Protein AF-T1L5C9-F1 (afdb_monomer)

Sequence (96 aa):
METTSPVKEKKSKKKSRKSDAGKQDSDFVLKPTGDVVNDDSWPLLLKNFSKLNVRCNHFTPLPNGCSPYKRDINEYVKSGFINLDKPSNPSSHEVV

Secondary structure (DSSP, 8-state):
-----------------------TT------SS------TT--GGGTTGGGSPPS-------S-S--GGGS-HHHHHHT------PPSSS-HHHH-

Organism: Tetranychus urticae (NCBI:txid32264)

pLDDT: mean 72.64, std 21.7, range [29.98, 93.88]

InterPro domains:
  IPR004802 tRNA pseudouridine synthase B family [PTHR23127] (10-96)
  IPR012960 Dyskerin-like [PF08068] (40-96)
  IPR012960 Dyskerin-like [SM01136] (39-96)
  IPR020103 Pseudouridine synthase, catalytic domain superfamily [SSF55120] (42-96)
  IPR036974 PUA domain superfamily [G3DSA:2.30.130.10] (41-71)

Structure (mmCIF, N/CA/C/O backbone):
data_AF-T1L5C9-F1
#
_entry.id   AF-T1L5C9-F1
#
loop_
_atom_site.group_PDB
_atom_site.id
_atom_site.type_symbol
_atom_site.label_atom_id
_atom_site.label_alt_id
_atom_site.label_comp_id
_atom_site.label_asym_id
_atom_site.label_entity_id
_atom_site.label_seq_id
_atom_site.pdbx_PDB_ins_code
_atom_site.Cartn_x
_atom_site.Cartn_y
_atom_site.Cartn_z
_atom_site.occupancy
_atom_site.B_iso_or_equiv
_atom_site.auth_seq_id
_atom_site.auth_comp_id
_atom_site.auth_asym_id
_atom_site.auth_atom_id
_a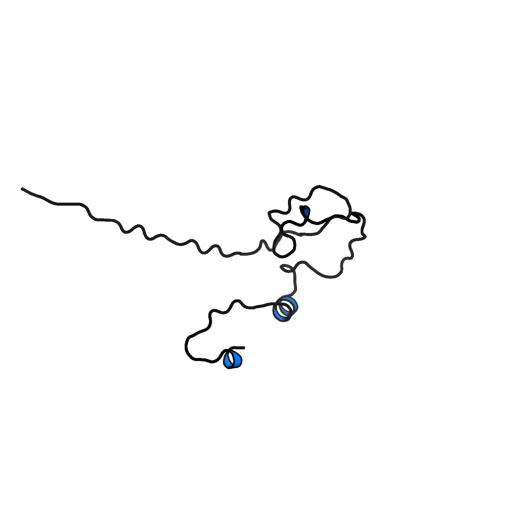tom_site.pdbx_PDB_model_num
ATOM 1 N N . MET A 1 1 ? -69.047 9.899 -18.104 1.00 34.94 1 MET A N 1
ATOM 2 C CA . MET A 1 1 ? -68.707 9.126 -16.892 1.00 34.94 1 MET A CA 1
ATOM 3 C C . MET A 1 1 ? -67.532 8.251 -17.317 1.00 34.94 1 MET A C 1
ATOM 5 O O . MET A 1 1 ? -67.738 7.488 -18.243 1.00 34.94 1 MET A O 1
ATOM 9 N N . GLU A 1 2 ? -66.270 8.380 -16.905 1.00 34.31 2 GLU A N 1
ATOM 10 C CA . GLU A 1 2 ? -65.566 8.982 -15.752 1.00 34.31 2 GLU A CA 1
ATOM 11 C C . GLU A 1 2 ? -64.085 9.200 -16.207 1.00 34.31 2 GLU A C 1
ATOM 13 O O . GLU A 1 2 ? -63.574 8.390 -16.973 1.00 34.31 2 GLU A O 1
ATOM 18 N N . THR A 1 3 ? -63.435 10.369 -16.080 1.00 33.44 3 THR A N 1
ATOM 19 C CA . THR A 1 3 ? -62.449 10.777 -15.033 1.00 33.44 3 THR A CA 1
ATOM 20 C C . THR A 1 3 ? -61.634 9.608 -14.426 1.00 33.44 3 THR A C 1
ATOM 22 O O . THR A 1 3 ? -62.227 8.759 -13.782 1.00 33.44 3 THR A O 1
ATOM 25 N N . THR A 1 4 ? -60.297 9.469 -14.523 1.00 33.94 4 THR A N 1
ATOM 26 C CA . THR A 1 4 ? -59.227 10.314 -13.936 1.00 33.94 4 THR A CA 1
ATOM 27 C C . THR A 1 4 ? -57.798 9.795 -14.280 1.00 33.94 4 THR A C 1
ATOM 29 O O . THR A 1 4 ? -57.567 8.596 -14.323 1.00 33.94 4 THR A O 1
ATOM 32 N N . SER A 1 5 ? -56.867 10.735 -14.515 1.00 40.78 5 SER A N 1
ATOM 33 C CA . SER A 1 5 ? -55.437 10.886 -14.123 1.00 40.78 5 SER A CA 1
ATOM 34 C C . SER A 1 5 ? -54.443 9.712 -13.847 1.00 40.78 5 SER A C 1
ATOM 36 O O . SER A 1 5 ? -54.822 8.628 -13.425 1.00 40.78 5 SER A O 1
ATOM 38 N N . PRO A 1 6 ? -53.111 9.954 -14.006 1.00 36.62 6 PRO A N 1
ATOM 39 C CA . PRO A 1 6 ? -52.069 8.931 -14.167 1.00 36.62 6 PRO A CA 1
ATOM 40 C C . PRO A 1 6 ? -51.353 8.537 -12.859 1.00 36.62 6 PRO A C 1
ATOM 42 O O . PRO A 1 6 ? -51.028 9.385 -12.024 1.00 36.62 6 PRO A O 1
ATOM 45 N N . VAL A 1 7 ? -51.000 7.257 -12.712 1.00 34.28 7 VAL A N 1
ATOM 46 C CA . VAL A 1 7 ? -50.129 6.773 -11.627 1.00 34.28 7 VAL A CA 1
ATOM 47 C C . VAL A 1 7 ? -48.660 6.984 -12.014 1.00 34.28 7 VAL A C 1
ATOM 49 O O . VAL A 1 7 ? -48.144 6.377 -12.948 1.00 34.28 7 VAL A O 1
ATOM 52 N N . LYS A 1 8 ? -47.974 7.864 -11.275 1.00 30.72 8 LYS A N 1
ATOM 53 C CA . LYS A 1 8 ? -46.513 8.039 -11.295 1.00 30.72 8 LYS A CA 1
ATOM 54 C C . LYS A 1 8 ? -45.825 6.772 -10.771 1.00 30.72 8 LYS A C 1
ATOM 56 O O . LYS A 1 8 ? -45.765 6.565 -9.559 1.00 30.72 8 LYS A O 1
ATOM 61 N N . GLU A 1 9 ? -45.207 5.995 -11.654 1.00 32.50 9 GLU A N 1
ATOM 62 C CA . GLU A 1 9 ? -44.177 5.031 -11.258 1.00 32.50 9 GLU A CA 1
ATOM 63 C C . GLU A 1 9 ? -42.913 5.776 -10.808 1.00 32.50 9 GLU A C 1
ATOM 65 O O . GLU A 1 9 ? -42.218 6.454 -11.572 1.00 32.50 9 GLU A O 1
ATOM 70 N N . LYS A 1 10 ? -42.620 5.669 -9.511 1.00 34.12 10 LYS A N 1
ATOM 71 C CA . LYS A 1 10 ? -41.378 6.145 -8.905 1.00 34.12 10 LYS A CA 1
ATOM 72 C C . LYS A 1 10 ? -40.215 5.325 -9.465 1.00 34.12 10 LYS A C 1
ATOM 74 O O . LYS A 1 10 ? -39.979 4.196 -9.047 1.00 34.12 10 LYS A O 1
ATOM 79 N N . LYS A 1 11 ? -39.455 5.929 -10.380 1.00 29.98 11 LYS A N 1
ATOM 80 C CA . LYS A 1 11 ? -38.178 5.421 -10.899 1.00 29.98 11 LYS A CA 1
ATOM 81 C C . LYS A 1 11 ? -37.166 5.343 -9.747 1.00 29.98 11 LYS A C 1
ATOM 83 O O . LYS A 1 11 ? -36.461 6.309 -9.454 1.00 29.98 11 LYS A O 1
ATOM 88 N N . SER A 1 12 ? -37.127 4.209 -9.048 1.00 32.72 12 SER A N 1
ATOM 89 C C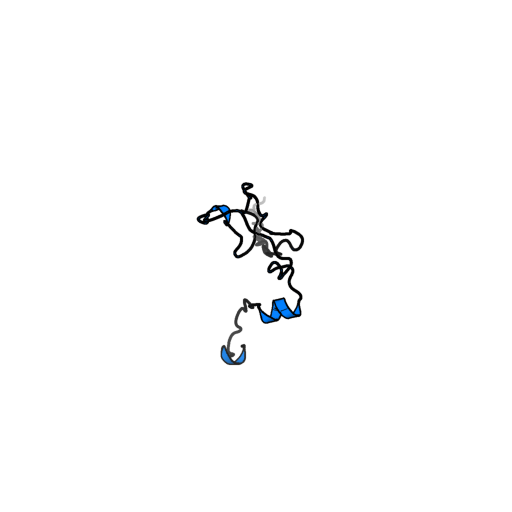A . SER A 1 12 ? -36.115 3.917 -8.036 1.00 32.72 12 SER A CA 1
ATOM 90 C C . SER A 1 12 ? -34.763 3.815 -8.741 1.00 32.72 12 SER A C 1
ATOM 92 O O . SER A 1 12 ? -34.424 2.851 -9.425 1.00 32.72 12 SER A O 1
ATOM 94 N N . LYS A 1 13 ? -33.991 4.897 -8.643 1.00 32.69 13 LYS A N 1
ATOM 95 C CA . LYS A 1 13 ? -32.633 5.006 -9.170 1.00 32.69 13 LYS A CA 1
ATOM 96 C C . LYS A 1 13 ? -31.758 4.037 -8.366 1.00 32.69 13 LYS A C 1
ATOM 98 O O . LYS A 1 13 ? -31.200 4.400 -7.333 1.00 32.69 13 LYS A O 1
ATOM 103 N N . LYS A 1 14 ? -31.690 2.776 -8.806 1.00 34.53 14 LYS A N 1
ATOM 104 C CA . LYS A 1 14 ? -30.807 1.735 -8.268 1.00 34.53 14 LYS A CA 1
ATOM 105 C C . LYS A 1 14 ? -29.369 2.188 -8.518 1.00 34.53 14 LYS A C 1
ATOM 107 O O . LYS A 1 14 ? -28.814 1.971 -9.589 1.00 34.53 14 LYS A O 1
ATOM 112 N N . LYS A 1 15 ? -28.805 2.916 -7.549 1.00 33.16 15 LYS A N 1
ATOM 113 C CA . LYS A 1 15 ? -27.414 3.375 -7.542 1.00 33.16 15 LYS A CA 1
ATOM 114 C C . LYS A 1 15 ? -26.548 2.118 -7.522 1.00 33.16 15 LYS A C 1
ATOM 116 O O . LYS A 1 15 ? -26.392 1.487 -6.479 1.00 33.16 15 LYS A O 1
ATOM 121 N N . SER A 1 16 ? -26.077 1.703 -8.695 1.00 33.88 16 SER A N 1
ATOM 122 C CA . SER A 1 16 ? -25.159 0.582 -8.854 1.00 33.88 16 SER A CA 1
ATOM 123 C C . SER A 1 16 ? -23.957 0.840 -7.953 1.00 33.88 16 SER A C 1
ATOM 125 O O . SER A 1 16 ? -23.194 1.779 -8.190 1.00 33.88 16 SER A O 1
ATOM 127 N N . ARG A 1 17 ? -23.813 0.042 -6.892 1.00 38.00 17 ARG A N 1
ATOM 128 C CA . ARG A 1 17 ? -22.567 -0.039 -6.138 1.00 38.00 17 ARG A CA 1
ATOM 129 C C . ARG A 1 17 ? -21.519 -0.524 -7.136 1.00 38.00 17 ARG A C 1
ATOM 131 O O . ARG A 1 17 ? -21.501 -1.699 -7.480 1.00 38.00 17 ARG A O 1
ATOM 138 N N . LYS A 1 18 ? -20.707 0.394 -7.664 1.00 34.00 18 LYS A N 1
ATOM 139 C CA . LYS A 1 18 ? -19.443 0.044 -8.309 1.00 34.00 18 LYS A CA 1
ATOM 140 C C . LYS A 1 18 ? -18.562 -0.475 -7.177 1.00 34.00 18 LYS A C 1
ATOM 142 O O . LYS A 1 18 ? -17.897 0.302 -6.504 1.00 34.00 18 LYS A O 1
ATOM 147 N N . SER A 1 19 ? -18.671 -1.766 -6.881 1.00 35.84 19 SER A N 1
ATOM 148 C CA . SER A 1 19 ? -17.632 -2.459 -6.140 1.00 35.84 19 SER A CA 1
ATOM 149 C C . SER A 1 19 ? -16.397 -2.387 -7.024 1.00 35.84 19 SER A C 1
ATOM 151 O O . SER A 1 19 ? -16.382 -2.979 -8.105 1.00 35.84 19 SER A O 1
ATOM 153 N N . ASP A 1 20 ? -15.406 -1.613 -6.596 1.00 45.88 20 ASP A N 1
ATOM 154 C CA . ASP A 1 20 ? -14.046 -1.658 -7.123 1.00 45.88 20 ASP A CA 1
ATOM 155 C C . ASP A 1 20 ? -13.432 -3.005 -6.714 1.00 45.88 20 ASP A C 1
ATOM 157 O O . ASP A 1 20 ? -12.566 -3.105 -5.854 1.00 45.88 20 ASP A O 1
ATOM 161 N N . ALA A 1 21 ? -13.996 -4.092 -7.245 1.00 49.12 21 ALA A N 1
ATOM 162 C CA . ALA A 1 21 ? -13.406 -5.410 -7.168 1.00 49.12 21 ALA A CA 1
ATOM 163 C C . ALA A 1 21 ? -12.237 -5.376 -8.152 1.00 49.12 21 ALA A C 1
ATOM 165 O O . ALA A 1 21 ? -12.396 -5.698 -9.332 1.00 49.12 21 ALA A O 1
ATOM 166 N N . GLY A 1 22 ? -11.104 -4.852 -7.674 1.00 53.81 22 GLY A N 1
ATOM 167 C CA . GLY A 1 22 ? -9.854 -4.789 -8.416 1.00 53.81 22 GLY A CA 1
ATOM 168 C C . GLY A 1 22 ? -9.602 -6.130 -9.094 1.00 53.81 22 GLY A C 1
ATOM 169 O O . GLY A 1 22 ? -9.749 -7.184 -8.478 1.00 53.81 22 GLY A O 1
ATOM 170 N N . LYS A 1 23 ? -9.318 -6.086 -10.395 1.00 54.75 23 LYS A N 1
ATOM 171 C CA . LYS A 1 23 ? -9.093 -7.259 -11.242 1.00 54.75 23 LYS A CA 1
ATOM 172 C C . LYS A 1 23 ? -7.924 -8.065 -10.652 1.00 54.75 23 LYS A C 1
ATOM 174 O O . LYS A 1 23 ? -6.776 -7.653 -10.777 1.00 54.75 23 LYS A O 1
ATOM 179 N N . GLN A 1 24 ? -8.238 -9.168 -9.973 1.00 54.97 24 GLN A N 1
ATOM 180 C CA . GLN A 1 24 ? -7.282 -9.955 -9.179 1.00 54.97 24 GLN A CA 1
ATOM 181 C C . GLN A 1 24 ? -6.258 -10.717 -10.045 1.00 54.97 24 GLN A C 1
ATOM 183 O O . GLN A 1 24 ? -5.160 -11.019 -9.587 1.00 54.97 24 GLN A O 1
ATOM 188 N N . ASP A 1 25 ? -6.580 -10.978 -11.315 1.00 51.62 25 ASP A N 1
ATOM 189 C CA . ASP A 1 25 ? -5.822 -11.938 -12.130 1.00 51.62 25 ASP A CA 1
ATOM 190 C C . ASP A 1 25 ? -4.774 -11.343 -13.077 1.00 51.62 25 ASP A C 1
ATOM 192 O O . ASP A 1 25 ? -3.977 -12.085 -13.646 1.00 51.62 25 ASP A O 1
ATOM 196 N N . SER A 1 26 ? -4.712 -10.025 -13.269 1.00 63.47 26 SER A N 1
ATOM 197 C CA . SER A 1 26 ? -3.745 -9.445 -14.212 1.00 63.47 26 SER A CA 1
ATOM 198 C C . SER A 1 26 ? -2.405 -9.127 -13.548 1.00 63.47 26 SER A C 1
ATOM 200 O O . SER A 1 26 ? -2.334 -8.366 -12.584 1.00 63.47 26 SER A O 1
ATOM 202 N N . ASP A 1 27 ? -1.323 -9.689 -14.095 1.00 69.00 27 ASP A N 1
ATOM 203 C CA . ASP A 1 27 ? 0.050 -9.290 -13.780 1.00 69.00 27 ASP A CA 1
ATOM 204 C C . ASP A 1 27 ? 0.329 -7.881 -14.314 1.00 69.00 27 ASP A C 1
ATOM 206 O O . ASP A 1 27 ? 0.715 -7.685 -15.465 1.00 69.00 27 ASP A O 1
ATOM 210 N N . PHE A 1 28 ? 0.121 -6.880 -13.460 1.00 75.12 28 PHE A N 1
ATOM 211 C CA . PHE A 1 28 ? 0.513 -5.495 -13.715 1.00 75.12 28 PHE A CA 1
ATOM 212 C C . PHE A 1 28 ? 2.014 -5.321 -13.450 1.00 75.12 28 PHE A C 1
ATOM 214 O O . PHE A 1 28 ? 2.420 -4.723 -12.454 1.00 75.12 28 PHE A O 1
ATOM 221 N N . VAL A 1 29 ? 2.841 -5.913 -14.313 1.00 77.81 29 VAL A N 1
ATOM 222 C CA . VAL A 1 29 ? 4.305 -5.875 -14.210 1.00 77.81 29 VAL A CA 1
ATOM 223 C C . VAL A 1 29 ? 4.885 -5.109 -15.392 1.00 77.81 29 VAL A C 1
ATOM 225 O O . VAL A 1 29 ? 4.503 -5.314 -16.545 1.00 77.81 29 VAL A O 1
ATOM 228 N N . LEU A 1 30 ? 5.832 -4.221 -15.096 1.00 80.62 30 LEU A N 1
ATOM 229 C CA . LEU A 1 30 ? 6.595 -3.496 -16.105 1.00 80.62 30 LEU A CA 1
ATOM 230 C C . LEU A 1 30 ? 7.566 -4.450 -16.799 1.00 80.62 30 LEU A C 1
ATOM 232 O O . LEU A 1 30 ? 8.322 -5.168 -16.144 1.00 80.62 30 LEU A O 1
ATOM 236 N N . LYS A 1 31 ? 7.568 -4.438 -18.130 1.00 81.00 31 LYS A N 1
ATOM 237 C CA . LYS A 1 31 ? 8.553 -5.180 -18.916 1.00 81.00 31 LYS A CA 1
ATOM 238 C C . LYS A 1 31 ? 9.824 -4.338 -19.084 1.00 81.00 31 LYS A C 1
ATOM 240 O O . LYS A 1 31 ? 9.719 -3.124 -19.247 1.00 81.00 31 LYS A O 1
ATOM 245 N N . PRO A 1 32 ? 11.017 -4.954 -19.086 1.00 75.50 32 PRO A N 1
ATOM 246 C CA . PRO A 1 32 ? 12.300 -4.252 -19.189 1.00 75.50 32 PRO A CA 1
ATOM 247 C C . PRO A 1 32 ? 12.635 -3.738 -20.604 1.00 75.50 32 PRO A C 1
ATOM 249 O O . PRO A 1 32 ? 13.802 -3.583 -20.960 1.00 75.50 32 PRO A O 1
ATOM 252 N N . THR A 1 33 ? 11.634 -3.505 -21.456 1.00 69.56 33 THR A N 1
ATOM 253 C CA . THR A 1 33 ? 11.829 -3.012 -22.825 1.00 69.56 33 THR A CA 1
ATOM 254 C C . THR A 1 33 ? 10.626 -2.162 -23.233 1.00 69.56 33 THR A C 1
ATOM 256 O O . THR A 1 33 ? 9.493 -2.492 -22.888 1.00 69.56 33 THR A O 1
ATOM 259 N N . GLY A 1 34 ? 10.909 -1.024 -23.875 1.00 62.81 34 GLY A N 1
ATOM 260 C CA . GLY A 1 34 ? 10.041 0.156 -23.994 1.00 62.81 34 GLY A CA 1
ATOM 261 C C . GLY A 1 34 ? 8.839 0.030 -24.927 1.00 62.81 34 GLY A C 1
ATOM 262 O O . GLY A 1 34 ? 8.673 0.861 -25.816 1.00 62.81 34 GLY A O 1
ATOM 263 N N . ASP A 1 35 ? 7.990 -0.964 -24.702 1.00 63.50 35 ASP A N 1
ATOM 264 C CA . ASP A 1 35 ? 6.663 -0.984 -25.303 1.00 63.50 35 ASP A CA 1
ATOM 265 C C . ASP A 1 35 ? 5.790 0.096 -24.652 1.00 63.50 35 ASP A C 1
ATOM 267 O O . ASP A 1 35 ? 5.806 0.287 -23.432 1.00 63.50 35 ASP A O 1
ATOM 271 N N . VAL A 1 36 ? 5.006 0.806 -25.466 1.00 65.94 36 VAL A N 1
ATOM 272 C CA . VAL A 1 36 ? 3.989 1.739 -24.969 1.00 65.94 36 VAL A CA 1
ATOM 273 C C . VAL A 1 36 ? 2.932 0.921 -24.228 1.00 65.94 36 VAL A C 1
ATOM 275 O O . VAL A 1 36 ? 2.130 0.210 -24.834 1.00 65.94 36 VAL A O 1
ATOM 278 N N . VAL A 1 37 ? 2.958 0.984 -22.899 1.00 71.81 37 VAL A N 1
ATOM 279 C CA . VAL A 1 37 ? 2.005 0.272 -22.048 1.00 71.81 37 VAL A CA 1
ATOM 280 C C . VAL A 1 37 ? 0.717 1.085 -21.956 1.00 71.81 37 VAL A C 1
ATOM 282 O O . VAL A 1 37 ? 0.735 2.228 -21.509 1.00 71.81 37 VAL A O 1
ATOM 285 N N . ASN A 1 38 ? -0.409 0.475 -22.338 1.00 72.88 38 ASN A N 1
ATOM 286 C CA . ASN A 1 38 ? -1.739 1.027 -22.077 1.00 72.88 38 ASN A CA 1
ATOM 287 C C . ASN A 1 38 ? -2.091 0.811 -20.598 1.00 72.88 38 ASN A C 1
ATOM 289 O O . ASN A 1 38 ? -2.478 -0.283 -20.180 1.00 72.88 38 ASN A O 1
ATOM 293 N N . ASP A 1 39 ? -1.937 1.862 -19.808 1.00 78.69 39 ASP A N 1
ATOM 294 C CA . ASP A 1 39 ? -1.934 1.855 -18.346 1.00 78.69 39 ASP A CA 1
ATOM 295 C C . ASP A 1 39 ? -3.217 2.429 -17.715 1.00 78.69 39 ASP A C 1
ATOM 297 O O . ASP A 1 39 ? -3.362 2.450 -16.494 1.00 78.69 39 ASP A O 1
ATOM 301 N N . ASP A 1 40 ? -4.203 2.827 -18.524 1.00 78.50 40 ASP A N 1
ATOM 302 C CA . ASP A 1 40 ? -5.508 3.323 -18.049 1.00 78.50 40 ASP A CA 1
ATOM 303 C C . ASP A 1 40 ? -6.276 2.304 -17.190 1.00 78.50 40 ASP A C 1
ATOM 305 O O . ASP A 1 40 ? -7.098 2.668 -16.345 1.00 78.50 40 ASP A O 1
ATOM 309 N N . SER A 1 41 ? -6.006 1.016 -17.411 1.00 81.25 41 SER A N 1
ATOM 310 C CA . SER A 1 41 ? -6.603 -0.099 -16.669 1.00 81.25 41 SER A CA 1
ATOM 311 C C . SER A 1 41 ? -5.771 -0.555 -15.467 1.00 81.25 41 SER A C 1
ATOM 313 O O . SER A 1 41 ? -6.202 -1.450 -14.738 1.00 81.25 41 SER A O 1
ATOM 315 N N . TRP A 1 42 ? -4.587 0.032 -15.260 1.00 84.94 42 TRP A N 1
ATOM 316 C CA . TRP A 1 42 ? -3.692 -0.340 -14.171 1.00 84.94 42 TRP A CA 1
ATOM 317 C C . TRP A 1 42 ? -4.180 0.278 -12.857 1.00 84.94 42 TRP A C 1
ATOM 319 O O . TRP A 1 42 ? -4.591 1.443 -12.830 1.00 84.94 42 TRP A O 1
ATOM 329 N N . PRO A 1 43 ? -4.176 -0.480 -11.752 1.00 84.75 43 PRO A N 1
ATOM 330 C CA . PRO A 1 43 ? -4.790 -0.017 -10.526 1.00 84.75 43 PRO A CA 1
ATOM 331 C C . PRO A 1 43 ? -3.800 0.727 -9.620 1.00 84.75 43 PRO A C 1
ATOM 333 O O . PRO A 1 43 ? -2.579 0.587 -9.724 1.00 84.75 43 PRO A O 1
ATOM 336 N N . LEU A 1 44 ? -4.352 1.472 -8.659 1.00 87.06 44 LEU A N 1
ATOM 337 C CA . LEU A 1 44 ? -3.605 2.160 -7.602 1.00 87.06 44 LEU A CA 1
ATOM 338 C C . LEU A 1 44 ? -2.496 3.069 -8.171 1.00 87.06 44 LEU A C 1
ATOM 340 O O . LEU A 1 44 ? -2.761 3.939 -8.999 1.00 87.06 44 LEU A O 1
ATOM 344 N N . LEU A 1 45 ? -1.261 2.871 -7.709 1.00 87.81 45 LEU A N 1
ATOM 345 C CA . LEU A 1 45 ? -0.088 3.683 -8.038 1.00 87.81 45 LEU A CA 1
ATOM 346 C C . LEU A 1 45 ? 0.425 3.468 -9.464 1.00 87.81 45 LEU A C 1
ATOM 348 O O . LEU A 1 45 ? 1.214 4.268 -9.952 1.00 87.81 45 LEU A O 1
ATOM 352 N N . LEU A 1 46 ? -0.008 2.395 -10.124 1.00 85.38 46 LEU A N 1
ATOM 353 C CA . LEU A 1 46 ? 0.402 2.065 -11.486 1.00 85.38 46 LEU A CA 1
ATOM 354 C C . LEU A 1 46 ? -0.475 2.744 -12.551 1.00 85.38 46 LEU A C 1
ATOM 356 O O . LEU A 1 46 ? -0.195 2.635 -13.742 1.00 85.38 46 LEU A O 1
ATOM 360 N N . LYS A 1 47 ? -1.517 3.473 -12.141 1.00 87.38 47 LYS A N 1
ATOM 361 C CA . LYS A 1 47 ? -2.383 4.233 -13.043 1.00 87.38 47 LYS A CA 1
ATOM 362 C C . LYS A 1 47 ? -1.654 5.460 -13.601 1.00 87.38 47 LYS A C 1
ATOM 364 O O . LYS A 1 47 ? -1.180 6.290 -12.829 1.00 87.38 47 LYS A O 1
ATOM 369 N N . ASN A 1 48 ? -1.692 5.658 -14.920 1.00 87.19 48 ASN A N 1
ATOM 370 C CA . ASN A 1 48 ? -0.979 6.743 -15.616 1.00 87.19 48 ASN A CA 1
ATOM 371 C C . ASN A 1 48 ? 0.563 6.675 -15.499 1.00 87.19 48 ASN A C 1
ATOM 373 O O . ASN A 1 48 ? 1.231 7.709 -15.567 1.00 87.19 48 ASN A O 1
ATOM 377 N N . PHE A 1 49 ? 1.133 5.482 -15.326 1.00 86.19 49 PHE A N 1
ATOM 378 C CA . PHE A 1 49 ? 2.566 5.236 -15.458 1.00 86.19 49 PHE A CA 1
ATOM 379 C C . PHE A 1 49 ? 3.193 5.838 -16.735 1.00 86.19 49 PHE A C 1
ATOM 381 O O . PHE A 1 49 ? 4.299 6.369 -16.679 1.00 86.19 49 PHE A O 1
ATOM 388 N N . SER A 1 50 ? 2.483 5.834 -17.867 1.00 84.81 50 SER A N 1
ATOM 389 C CA . SER A 1 50 ? 2.928 6.403 -19.149 1.00 84.81 50 SER A CA 1
ATOM 390 C C . SER A 1 50 ? 3.199 7.913 -19.098 1.00 84.81 50 SER A C 1
ATOM 392 O O . SER A 1 50 ? 3.928 8.436 -19.939 1.00 84.81 50 SER A O 1
ATOM 394 N N . LYS A 1 51 ? 2.654 8.623 -18.099 1.00 87.38 51 LYS A N 1
ATOM 395 C CA . LYS A 1 51 ? 2.859 10.068 -17.891 1.00 87.38 51 LYS A CA 1
ATOM 396 C C . LYS A 1 51 ? 4.093 10.397 -17.044 1.00 87.38 51 LYS A C 1
ATOM 398 O O . LYS A 1 51 ? 4.372 11.574 -16.823 1.00 87.38 51 LYS A O 1
ATOM 403 N N . LEU A 1 52 ? 4.804 9.395 -16.528 1.00 86.94 52 LEU A N 1
ATOM 404 C CA . LEU A 1 52 ? 6.010 9.604 -15.728 1.00 86.94 52 LEU A CA 1
ATOM 405 C C . LEU A 1 52 ? 7.216 9.922 -16.621 1.00 86.94 52 LEU A C 1
ATOM 407 O O . LEU A 1 52 ? 7.369 9.381 -17.714 1.00 86.94 52 LEU A O 1
ATOM 411 N N . ASN A 1 53 ? 8.115 10.774 -16.125 1.00 88.50 53 ASN A N 1
ATOM 412 C CA . ASN A 1 53 ? 9.373 11.060 -16.811 1.00 88.50 53 ASN A CA 1
ATOM 413 C C . ASN A 1 53 ? 10.283 9.824 -16.789 1.00 88.50 53 ASN A C 1
ATOM 415 O O . ASN A 1 53 ? 10.653 9.330 -15.721 1.00 88.50 53 ASN A O 1
ATOM 419 N N . VAL A 1 54 ? 10.681 9.354 -17.969 1.00 85.38 54 VAL A N 1
ATOM 420 C CA . VAL A 1 54 ? 11.531 8.171 -18.129 1.00 85.38 54 VAL A CA 1
ATOM 421 C C . VAL A 1 54 ? 13.005 8.565 -18.109 1.00 85.38 54 VAL A C 1
ATOM 423 O O . VAL A 1 54 ? 13.465 9.316 -18.965 1.00 85.38 54 VAL A O 1
ATOM 426 N N . ARG A 1 55 ? 13.767 8.009 -17.159 1.00 87.50 55 ARG A N 1
ATOM 427 C CA . ARG A 1 55 ? 15.235 8.141 -17.126 1.00 87.50 55 ARG A CA 1
ATOM 428 C C . ARG A 1 55 ? 15.943 7.011 -17.882 1.00 87.50 55 ARG A C 1
ATOM 430 O O . ARG A 1 55 ? 16.832 7.293 -18.672 1.00 87.50 55 ARG A O 1
ATOM 437 N N . CYS A 1 56 ? 15.544 5.758 -17.645 1.00 82.69 56 CYS A N 1
ATOM 438 C CA . CYS A 1 56 ? 16.046 4.554 -18.318 1.00 82.69 56 CYS A CA 1
ATOM 439 C C . CYS A 1 56 ? 14.941 3.486 -18.364 1.00 82.69 56 CYS A C 1
ATOM 441 O O . CYS A 1 56 ? 14.290 3.251 -17.351 1.00 82.69 56 CYS A O 1
ATOM 443 N N . ASN A 1 57 ? 14.792 2.800 -19.502 1.00 81.62 57 ASN A N 1
ATOM 444 C CA . ASN A 1 57 ? 13.832 1.694 -19.684 1.00 81.62 57 ASN A CA 1
ATOM 445 C C . ASN A 1 57 ? 14.440 0.297 -19.497 1.00 81.62 57 ASN A C 1
ATOM 447 O O . ASN A 1 57 ? 13.737 -0.702 -19.603 1.00 81.62 57 ASN A O 1
ATOM 451 N N . HIS A 1 58 ? 15.741 0.224 -19.229 1.00 83.88 58 HIS A N 1
ATOM 452 C CA . HIS A 1 58 ? 16.463 -1.030 -19.073 1.00 83.88 58 HIS A CA 1
ATOM 453 C C . HIS A 1 58 ? 16.680 -1.299 -17.587 1.00 83.88 58 HIS A C 1
ATOM 455 O O . HIS A 1 58 ? 17.373 -0.538 -16.910 1.00 83.88 58 HIS A O 1
ATOM 461 N N 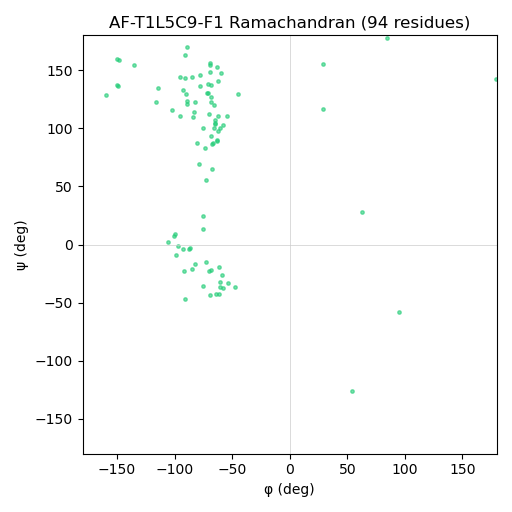. PHE A 1 59 ? 16.082 -2.373 -17.085 1.00 87.06 59 PHE A N 1
ATOM 462 C CA . PHE A 1 59 ? 16.273 -2.858 -15.723 1.00 87.06 59 PHE A CA 1
ATOM 463 C C . PHE A 1 59 ? 16.142 -4.383 -15.697 1.00 87.06 59 PHE A C 1
ATOM 465 O O . PHE A 1 59 ? 15.540 -4.972 -16.590 1.00 87.06 59 PHE A O 1
ATOM 472 N N . THR A 1 60 ? 16.693 -5.032 -14.675 1.00 88.06 60 THR A N 1
ATOM 473 C CA . THR A 1 60 ? 16.546 -6.480 -14.489 1.00 88.06 60 THR A CA 1
ATOM 474 C C . THR A 1 60 ? 15.387 -6.727 -13.524 1.00 88.06 60 THR A C 1
ATOM 476 O O . THR A 1 60 ? 15.524 -6.384 -12.347 1.00 88.06 60 THR A O 1
ATOM 479 N N . PRO A 1 61 ? 14.239 -7.272 -13.972 1.00 84.31 61 PRO A N 1
ATOM 480 C CA . PRO A 1 61 ? 13.139 -7.576 -13.068 1.00 84.31 61 PRO A CA 1
ATOM 481 C C . PRO A 1 61 ? 13.573 -8.684 -12.103 1.00 84.31 61 PRO A C 1
ATOM 483 O O . PRO A 1 61 ? 13.948 -9.778 -12.520 1.00 84.31 61 PRO A O 1
ATOM 486 N N . LEU A 1 62 ? 13.544 -8.385 -10.806 1.00 87.38 62 LEU A N 1
ATOM 487 C CA . LEU A 1 62 ? 13.804 -9.356 -9.747 1.00 87.38 62 LEU A CA 1
ATOM 488 C C . LEU A 1 62 ? 12.475 -10.000 -9.318 1.00 87.38 62 LEU A C 1
ATOM 490 O O . LEU A 1 62 ? 11.472 -9.293 -9.240 1.00 87.38 62 LEU A O 1
ATOM 494 N N . PRO A 1 63 ? 12.449 -11.300 -8.977 1.00 83.56 63 PRO A N 1
ATOM 495 C CA . PRO A 1 63 ? 11.226 -12.014 -8.587 1.00 83.56 63 PRO A CA 1
ATOM 496 C C . PRO A 1 63 ? 10.744 -11.681 -7.162 1.00 83.56 63 PRO A C 1
ATOM 498 O O . PRO A 1 63 ? 9.914 -12.391 -6.602 1.00 83.56 63 PRO A O 1
ATOM 501 N N . ASN A 1 64 ? 11.288 -10.631 -6.549 1.00 83.62 64 ASN A N 1
ATOM 502 C CA . ASN A 1 64 ? 11.033 -10.297 -5.157 1.00 83.62 64 ASN A CA 1
ATOM 503 C C . ASN A 1 64 ? 9.866 -9.314 -5.051 1.00 83.62 64 ASN A C 1
ATOM 505 O O . ASN A 1 64 ? 9.841 -8.285 -5.728 1.00 83.62 64 ASN A O 1
ATOM 509 N N . GLY A 1 65 ? 8.943 -9.601 -4.136 1.00 84.94 65 GLY A N 1
ATOM 510 C CA . GLY A 1 65 ? 7.747 -8.795 -3.915 1.00 84.94 65 GLY A CA 1
ATOM 511 C C . GLY A 1 65 ? 6.604 -9.146 -4.867 1.00 84.94 65 GLY A C 1
ATOM 512 O O . GLY A 1 65 ? 6.706 -10.016 -5.727 1.00 84.94 65 GLY A O 1
ATOM 513 N N . CYS A 1 66 ? 5.471 -8.480 -4.677 1.00 85.62 66 CYS A N 1
ATOM 514 C CA . CYS A 1 66 ? 4.266 -8.726 -5.458 1.00 85.62 66 CYS A CA 1
ATOM 515 C C . CYS A 1 66 ? 3.413 -7.460 -5.588 1.00 85.62 66 CYS A C 1
ATOM 517 O O . CYS A 1 66 ? 3.535 -6.500 -4.818 1.00 85.62 66 CYS A O 1
ATOM 519 N N . SER A 1 67 ? 2.540 -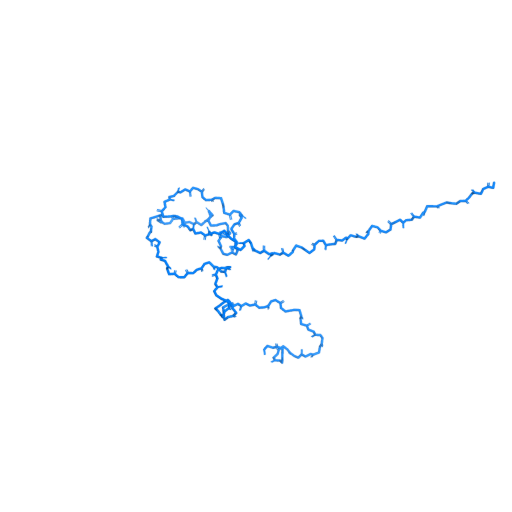7.459 -6.598 1.00 86.88 67 SER A N 1
ATOM 520 C CA . SER A 1 67 ? 1.568 -6.382 -6.791 1.00 86.88 67 SER A CA 1
ATOM 521 C C . SER A 1 67 ? 0.586 -6.305 -5.609 1.00 86.88 67 SER A C 1
ATOM 523 O O . SER A 1 67 ? 0.316 -7.334 -4.985 1.00 86.88 67 SER A O 1
ATOM 525 N N . PRO A 1 68 ? -0.001 -5.130 -5.306 1.00 87.81 68 PRO A N 1
ATOM 526 C CA . PRO A 1 68 ? -0.859 -4.967 -4.133 1.00 87.81 68 PRO A CA 1
ATOM 527 C C . PRO A 1 68 ? -2.021 -5.956 -4.002 1.00 87.81 68 PRO A C 1
ATOM 529 O O . PRO A 1 68 ? -2.348 -6.337 -2.884 1.00 87.81 68 PRO A O 1
ATOM 532 N N . TYR A 1 69 ? -2.606 -6.395 -5.118 1.00 85.00 69 TYR A N 1
ATOM 533 C CA . TYR A 1 69 ? -3.714 -7.356 -5.125 1.00 85.00 69 TYR A CA 1
ATOM 534 C C . TYR A 1 69 ? -3.268 -8.820 -5.010 1.00 85.00 69 TYR A C 1
ATOM 536 O O . TYR A 1 69 ? -4.076 -9.668 -4.663 1.00 85.00 69 TYR A O 1
ATOM 544 N N . LYS A 1 70 ? -1.986 -9.124 -5.254 1.00 86.19 70 LYS A N 1
ATOM 545 C CA . LYS A 1 70 ? -1.434 -10.492 -5.209 1.00 86.19 70 LYS A CA 1
ATOM 546 C C . LYS A 1 70 ? -0.690 -10.816 -3.904 1.00 86.19 70 LYS A C 1
ATOM 548 O O . LYS A 1 70 ? -0.007 -11.833 -3.837 1.00 86.19 70 LYS A O 1
ATOM 553 N N . ARG A 1 71 ? -0.773 -9.948 -2.890 1.00 90.31 71 ARG A N 1
ATOM 554 C CA . ARG A 1 71 ? -0.148 -10.172 -1.573 1.00 90.31 71 ARG A CA 1
ATOM 555 C C . ARG A 1 71 ? -0.838 -11.305 -0.819 1.00 90.31 71 ARG A C 1
ATOM 557 O O . ARG A 1 71 ? -2.051 -11.464 -0.934 1.00 90.31 71 ARG A O 1
ATOM 564 N N . ASP A 1 72 ? -0.077 -12.032 0.002 1.00 91.25 72 ASP A N 1
ATOM 565 C CA . ASP A 1 72 ? -0.669 -12.945 0.987 1.00 91.25 72 ASP A CA 1
ATOM 566 C C . ASP A 1 72 ? -1.578 -12.160 1.943 1.00 91.25 72 ASP A C 1
ATOM 568 O O . ASP A 1 72 ? -1.299 -11.005 2.275 1.00 91.25 72 ASP A O 1
ATOM 572 N N . ILE A 1 73 ? -2.653 -12.786 2.419 1.00 91.94 73 ILE A N 1
ATOM 573 C CA . ILE A 1 73 ? -3.669 -12.124 3.243 1.00 91.94 73 ILE A CA 1
ATOM 574 C C . ILE A 1 73 ? -3.070 -11.508 4.512 1.00 91.94 73 ILE A C 1
ATOM 576 O O . ILE A 1 73 ? -3.440 -10.399 4.898 1.00 91.94 73 ILE A O 1
ATOM 580 N N . ASN A 1 74 ? -2.088 -12.176 5.125 1.00 93.88 74 ASN A N 1
ATOM 581 C CA . ASN A 1 74 ? -1.416 -11.666 6.316 1.00 93.88 74 ASN A CA 1
ATOM 582 C C . ASN A 1 74 ? -0.648 -10.373 6.025 1.00 93.88 74 ASN A C 1
ATOM 584 O O . ASN A 1 74 ? -0.672 -9.438 6.823 1.00 93.88 74 ASN A O 1
ATOM 588 N N . GLU A 1 75 ? 0.046 -10.311 4.891 1.00 92.06 75 GLU A N 1
ATOM 589 C CA . GLU A 1 75 ? 0.813 -9.135 4.478 1.00 92.06 75 GLU A CA 1
ATOM 590 C C . GLU A 1 75 ? -0.103 -8.013 3.972 1.00 92.06 75 GLU A C 1
ATOM 592 O O . GLU A 1 75 ? 0.139 -6.834 4.246 1.00 92.06 75 GLU A O 1
ATOM 597 N N . TYR A 1 76 ? -1.197 -8.374 3.297 1.00 92.94 76 TYR A N 1
ATOM 598 C CA . TYR A 1 76 ? -2.219 -7.441 2.835 1.00 92.94 76 TYR A CA 1
ATOM 599 C C . TYR A 1 76 ? -2.887 -6.703 3.999 1.00 92.94 76 TYR A C 1
ATOM 601 O O . TYR A 1 76 ? -3.062 -5.493 3.926 1.00 92.94 76 TYR A O 1
ATOM 609 N N . VAL A 1 77 ? -3.213 -7.398 5.096 1.00 93.12 77 VAL A N 1
ATOM 610 C CA . VAL A 1 77 ? -3.782 -6.767 6.301 1.00 93.12 77 VAL A CA 1
ATOM 611 C C . VAL A 1 77 ? -2.743 -5.900 7.014 1.00 93.12 77 VAL A C 1
ATOM 613 O O . VAL A 1 77 ? -3.048 -4.770 7.382 1.00 93.12 77 VAL A O 1
ATOM 616 N N . LYS A 1 78 ? -1.499 -6.382 7.155 1.00 93.44 78 LYS A N 1
ATOM 617 C CA . LYS A 1 78 ? -0.408 -5.623 7.798 1.00 93.44 78 LYS A CA 1
ATOM 618 C C . LYS A 1 78 ? -0.077 -4.309 7.083 1.00 93.44 78 LYS A C 1
ATOM 620 O O . LYS A 1 78 ? 0.265 -3.335 7.742 1.00 93.44 78 LYS A O 1
ATOM 625 N N . SER A 1 79 ? -0.142 -4.297 5.752 1.00 91.00 79 SER A N 1
ATOM 626 C CA . SER A 1 79 ? 0.126 -3.119 4.906 1.00 91.00 79 SER A CA 1
ATOM 627 C C . SER A 1 79 ? -1.148 -2.421 4.408 1.00 91.00 79 SER A C 1
ATOM 629 O O . SER A 1 79 ? -1.082 -1.535 3.553 1.00 91.00 79 SER A O 1
ATOM 631 N N . GLY A 1 80 ? -2.308 -2.846 4.909 1.00 91.31 80 GLY A N 1
ATOM 632 C CA . GLY A 1 80 ? -3.617 -2.394 4.467 1.00 91.31 80 GLY A CA 1
ATOM 633 C C . GLY A 1 80 ? -4.115 -1.168 5.223 1.00 91.31 80 GLY A C 1
ATOM 634 O O . GLY A 1 80 ? -3.573 -0.758 6.246 1.00 91.31 80 GLY A O 1
ATOM 635 N N . PHE A 1 81 ? -5.202 -0.596 4.718 1.00 92.69 81 PHE A N 1
ATOM 636 C CA . PHE A 1 81 ? -5.982 0.417 5.418 1.00 92.69 81 PHE A CA 1
ATOM 6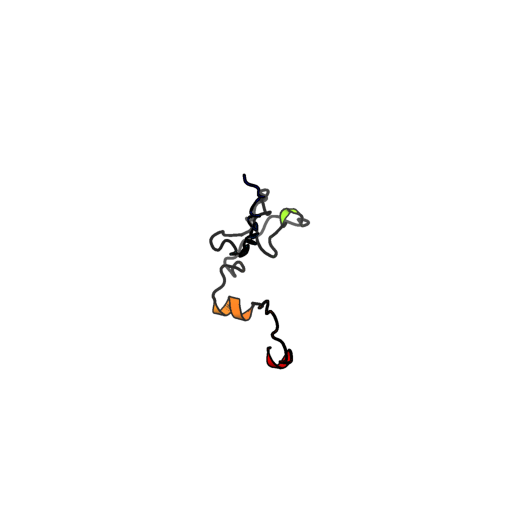37 C C . PHE A 1 81 ? -7.464 0.089 5.271 1.00 92.69 81 PHE A C 1
ATOM 639 O O . PHE A 1 81 ? -7.875 -0.565 4.307 1.00 92.69 81 PHE A O 1
ATOM 646 N N . ILE A 1 82 ? -8.274 0.553 6.218 1.00 93.62 82 ILE A N 1
ATOM 647 C CA . ILE A 1 82 ? -9.714 0.317 6.204 1.00 93.62 82 ILE A CA 1
ATOM 648 C C . ILE A 1 82 ? -10.419 1.660 6.068 1.00 93.62 82 ILE A C 1
ATOM 650 O O . ILE A 1 82 ? -10.236 2.563 6.880 1.00 93.62 82 ILE A O 1
ATOM 654 N N . ASN A 1 83 ? -11.242 1.785 5.029 1.00 91.69 83 ASN A N 1
ATOM 655 C CA . ASN A 1 83 ? -12.162 2.906 4.898 1.00 91.69 83 ASN A CA 1
ATOM 656 C C . ASN A 1 83 ? -13.401 2.630 5.762 1.00 91.69 83 ASN A C 1
ATOM 658 O O . ASN A 1 83 ? -14.363 2.017 5.294 1.00 91.69 83 ASN A O 1
ATOM 662 N N . LEU A 1 84 ? -13.327 3.009 7.037 1.00 90.25 84 LEU A N 1
ATOM 663 C CA . LEU A 1 84 ? -14.404 2.822 8.006 1.00 90.25 84 LEU A CA 1
ATOM 664 C C . LEU A 1 84 ? -15.341 4.029 8.020 1.00 90.25 84 LEU A C 1
ATOM 666 O O . LEU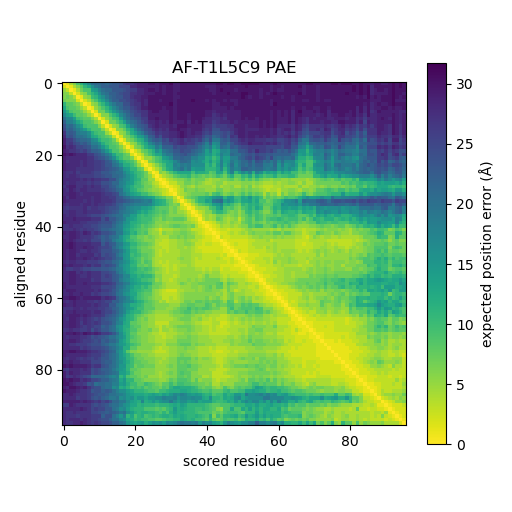 A 1 84 ? -14.904 5.168 8.178 1.00 90.25 84 LEU A O 1
ATOM 670 N N . ASP A 1 85 ? -16.641 3.760 7.915 1.00 92.50 85 ASP A N 1
ATOM 671 C CA . ASP A 1 85 ? -17.674 4.750 8.210 1.00 92.50 85 ASP A CA 1
ATOM 672 C C . ASP A 1 85 ? -17.934 4.749 9.720 1.00 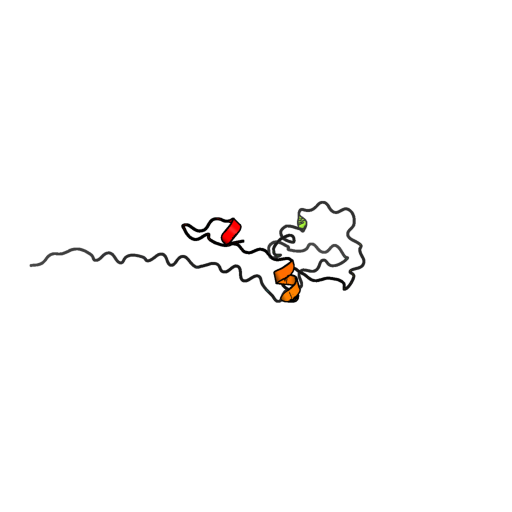92.50 85 ASP A C 1
ATOM 674 O O . ASP A 1 85 ? -18.419 3.765 10.286 1.00 92.50 85 ASP A O 1
ATOM 678 N N . LYS A 1 86 ? -17.513 5.822 10.391 1.00 90.81 86 LYS A N 1
ATOM 679 C CA . LYS A 1 86 ? -17.488 5.891 11.852 1.00 90.81 86 LYS A CA 1
ATOM 680 C C . LYS A 1 86 ? -18.922 5.923 12.413 1.00 90.81 86 LYS A C 1
ATOM 682 O O . LYS A 1 86 ? -19.679 6.834 12.075 1.00 90.81 86 LYS A O 1
ATOM 687 N N . PRO A 1 87 ? -19.292 5.027 13.348 1.00 89.81 87 PRO A N 1
ATOM 688 C CA . PRO A 1 87 ? -20.593 5.091 14.006 1.00 89.81 87 PRO A CA 1
ATOM 689 C C . PRO A 1 87 ? -20.703 6.302 14.951 1.00 89.81 87 PRO A C 1
ATOM 691 O O . PRO A 1 87 ? -19.706 6.845 15.447 1.00 89.81 87 PRO A O 1
ATOM 694 N N . SER A 1 88 ? -21.940 6.735 15.212 1.00 85.62 88 SER A N 1
ATOM 695 C CA . SER A 1 88 ? -22.212 7.836 16.143 1.00 85.62 88 SER A CA 1
ATOM 696 C C . SER A 1 88 ? -21.896 7.422 17.585 1.00 85.62 88 SER A C 1
ATOM 698 O O . SER A 1 88 ? -22.264 6.319 17.986 1.00 85.62 88 SER A O 1
ATOM 700 N N . ASN A 1 89 ? -21.253 8.321 18.343 1.00 87.50 89 ASN A N 1
ATOM 701 C CA . ASN A 1 89 ? -20.845 8.242 19.762 1.00 87.50 89 ASN A CA 1
ATOM 702 C C . ASN A 1 89 ? -19.423 7.771 20.120 1.00 87.50 89 ASN A C 1
ATOM 704 O O . ASN A 1 89 ? -18.755 8.561 20.787 1.00 87.50 89 ASN A O 1
ATOM 708 N N . PRO A 1 90 ? -18.919 6.575 19.750 1.00 92.19 90 PRO A N 1
ATOM 709 C CA . PRO A 1 90 ? -17.599 6.159 20.222 1.00 92.19 90 PRO A CA 1
ATOM 710 C C . PRO A 1 90 ? -16.540 7.129 19.700 1.00 92.19 90 PRO A C 1
ATOM 712 O O . PRO A 1 90 ? -16.634 7.621 18.571 1.00 92.19 90 PRO A O 1
ATOM 715 N N . SER A 1 91 ? -15.556 7.463 20.521 1.00 90.62 91 SER A N 1
ATOM 716 C CA . SER A 1 91 ? -14.441 8.304 20.102 1.00 90.62 91 SER A CA 1
ATOM 717 C C . SER A 1 91 ? -13.558 7.544 19.110 1.00 90.62 91 SER A C 1
ATOM 719 O O . SER A 1 91 ? -13.515 6.317 19.103 1.00 90.62 91 SER A O 1
ATOM 721 N N . SER A 1 92 ? -12.834 8.252 18.241 1.00 87.94 92 SER A N 1
ATOM 722 C CA . SER A 1 92 ? -11.992 7.582 17.240 1.00 87.94 92 SER A CA 1
ATOM 723 C C . SER A 1 92 ? -10.908 6.702 17.870 1.00 87.94 92 SER A C 1
ATOM 725 O O . SER A 1 92 ? -10.596 5.665 17.309 1.00 87.94 92 SER A O 1
ATOM 727 N N . HIS A 1 93 ? -10.382 7.067 19.044 1.00 92.19 93 HIS A N 1
ATOM 728 C CA . HIS A 1 93 ? -9.386 6.259 19.758 1.00 92.19 93 HIS A CA 1
ATOM 729 C C . HIS A 1 93 ? -9.951 4.937 20.298 1.00 92.19 93 HIS A C 1
ATOM 731 O O . HIS A 1 93 ? -9.184 4.018 20.534 1.00 92.19 93 HIS A O 1
ATOM 737 N N . GLU A 1 94 ? -11.269 4.833 20.492 1.00 89.06 94 GLU A N 1
ATOM 738 C CA . GLU A 1 94 ? -11.924 3.578 20.894 1.00 89.06 94 GLU A CA 1
ATOM 739 C C . GLU A 1 94 ? -12.240 2.672 19.699 1.00 89.06 94 GLU A C 1
ATOM 741 O O . GLU A 1 94 ? -12.475 1.480 19.869 1.00 89.06 94 GLU A O 1
ATOM 746 N N . VAL A 1 95 ? -12.305 3.244 18.494 1.00 83.38 95 V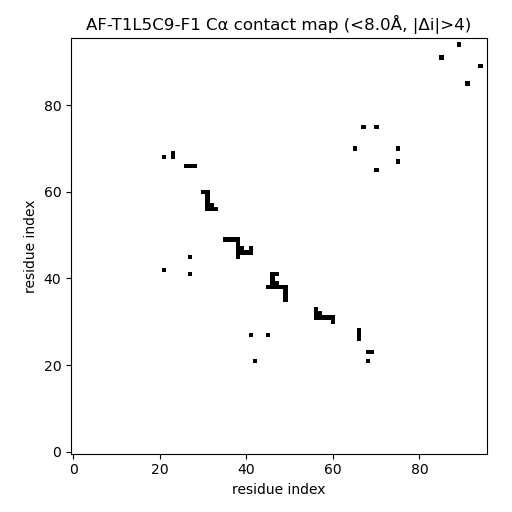AL A N 1
ATOM 747 C CA . VAL A 1 95 ? -12.619 2.519 17.253 1.00 83.38 95 VAL A CA 1
ATOM 748 C C . VAL A 1 95 ? -11.350 2.023 16.546 1.00 83.38 95 VAL A C 1
ATOM 750 O O . VAL A 1 95 ? -11.441 1.099 15.739 1.00 83.38 95 VAL A O 1
ATOM 753 N N . VAL A 1 96 ? -10.201 2.651 16.814 1.00 84.38 96 VAL A N 1
ATOM 754 C CA . VAL A 1 96 ? -8.893 2.370 16.190 1.00 84.38 96 VAL A 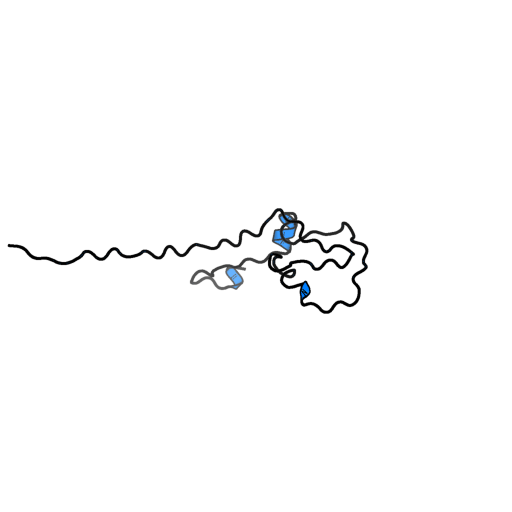CA 1
ATOM 755 C C . VAL A 1 96 ? -8.163 1.224 16.878 1.00 84.38 96 VAL A C 1
ATOM 757 O O . VAL A 1 96 ? -8.191 1.164 18.125 1.00 84.38 96 VAL A O 1
#

Mean predicted aligned error: 13.82 Å

Foldseek 3Di:
DDDDDDDDDDPPPPPPPPPPPPPLPDQPDQDLDDDQDPQCNPDDPSHPVVVDDDPHSHDDDDPPDGDLSPDDPVVNVVPDDDPDDDDPDDDVVVVD

Solvent-accessible surface area (backbone atoms only — not comparable to full-atom values): 7111 Å² total; per-residue (Å²): 140,79,92,82,90,85,84,80,79,80,80,75,78,78,75,75,78,78,73,86,72,68,76,69,83,67,84,89,68,88,68,58,55,89,69,89,64,87,26,88,82,37,64,81,89,48,41,56,53,78,77,54,88,82,89,74,59,74,60,84,90,67,91,74,82,69,58,85,78,68,45,56,69,71,58,40,60,74,76,51,84,79,95,75,84,80,69,90,82,70,52,70,79,77,74,102

Radius of gyration: 23.97 Å; Cα contacts (8 Å, |Δi|>4): 36; chains: 1; bounding box: 85×24×46 Å